Protein AF-A0A7C3APN3-F1 (afdb_monomer_lite)

Organism: NCBI:txid1969470

Radius of gyration: 17.03 Å; chains: 1; bounding box: 34×14×56 Å

Foldseek 3Di:
DPPCDPVNVVVLVVVLVCLLVVLQVVLLVVQVVVCVVVVDDSPSNVVSNVVSNVVSVVVSVVVVCVVVVPPPPD

Secondary structure (DSSP, 8-state):
-----HHHHHHHHHHHHHHHHHHHHHHHHHHHHHHHHHT--THHHHHHHHHHHHHHHHHHHHHHHHHHHT----

pLDDT: mean 79.11, std 11.28, range [51.34, 92.81]

InterPro domains:
  IPR032820 Putative F0F1-ATPase subunit, Ca2+/Mg2+ transporter [PF09527] (10-62)

Sequence (74 aa):
MRNLTIWQALAIASQMGFILASTVLVTLGIGYLLDSWLQTRPVFTLVGSLVGLAAGILGIARLARLIVRDRPRR

Structure (mmCIF, N/CA/C/O backbone):
data_AF-A0A7C3APN3-F1
#
_entry.id   AF-A0A7C3APN3-F1
#
loop_
_atom_site.group_PDB
_atom_site.id
_atom_site.type_symbol
_atom_site.label_atom_id
_atom_site.label_alt_id
_atom_site.label_comp_id
_atom_site.label_asym_id
_atom_site.label_entity_id
_atom_site.label_seq_id
_atom_site.pdbx_PDB_ins_code
_atom_site.Cartn_x
_atom_site.Cartn_y
_atom_site.Cartn_z
_atom_site.occupancy
_atom_site.B_iso_or_equiv
_atom_site.auth_seq_id
_atom_site.auth_comp_id
_atom_site.auth_asym_id
_atom_site.auth_atom_id
_atom_site.pdbx_PDB_model_num
ATOM 1 N N . MET A 1 1 ? 13.664 -8.962 -27.730 1.00 51.50 1 MET A N 1
ATOM 2 C CA . MET A 1 1 ? 13.358 -8.627 -26.320 1.00 51.50 1 MET A CA 1
ATOM 3 C C . MET A 1 1 ? 13.798 -7.183 -26.126 1.00 51.50 1 MET A C 1
ATOM 5 O O . MET A 1 1 ? 14.951 -6.910 -26.418 1.00 51.50 1 MET A O 1
ATOM 9 N N . ARG A 1 2 ? 12.905 -6.229 -25.806 1.00 52.66 2 ARG A N 1
ATOM 10 C CA . ARG A 1 2 ? 13.341 -4.837 -25.563 1.00 52.66 2 ARG A CA 1
ATOM 11 C C . ARG A 1 2 ? 14.344 -4.878 -24.405 1.00 52.66 2 ARG A C 1
ATOM 13 O O . ARG A 1 2 ? 13.992 -5.413 -23.358 1.00 52.66 2 ARG A O 1
ATOM 20 N N . ASN A 1 3 ? 15.565 -4.386 -24.617 1.00 57.75 3 ASN A N 1
ATOM 21 C CA . ASN A 1 3 ? 16.553 -4.206 -23.554 1.00 57.75 3 ASN A CA 1
ATOM 22 C C . ASN A 1 3 ? 15.973 -3.189 -22.570 1.00 57.75 3 ASN A C 1
ATOM 24 O O . ASN A 1 3 ? 16.099 -1.985 -22.778 1.00 57.75 3 ASN A O 1
ATOM 28 N N . LEU A 1 4 ? 15.265 -3.675 -21.549 1.00 69.25 4 LEU A N 1
ATOM 29 C CA . LEU A 1 4 ? 14.913 -2.871 -20.390 1.00 69.25 4 LEU A CA 1
ATOM 30 C C . LEU A 1 4 ? 16.243 -2.438 -19.794 1.00 69.25 4 LEU A C 1
ATOM 32 O O . LEU A 1 4 ? 17.019 -3.275 -19.330 1.00 69.25 4 LEU A O 1
ATOM 36 N N . THR A 1 5 ? 16.549 -1.148 -19.886 1.00 85.44 5 THR A N 1
ATOM 37 C CA . THR A 1 5 ? 17.750 -0.629 -19.243 1.00 85.44 5 THR A CA 1
ATOM 38 C C . THR A 1 5 ? 17.640 -0.923 -17.749 1.00 85.44 5 THR A C 1
ATOM 40 O O . THR A 1 5 ? 16.546 -0.910 -17.185 1.00 85.44 5 THR A O 1
ATOM 43 N N . ILE A 1 6 ? 18.761 -1.223 -17.093 1.00 85.38 6 ILE A N 1
ATOM 44 C CA . ILE A 1 6 ? 18.800 -1.577 -15.660 1.00 85.38 6 ILE A CA 1
ATOM 45 C C . ILE A 1 6 ? 18.030 -0.541 -14.819 1.00 85.38 6 ILE A C 1
ATOM 47 O O . ILE A 1 6 ? 17.297 -0.892 -13.898 1.00 85.38 6 ILE A O 1
ATOM 51 N N . TRP A 1 7 ? 18.097 0.728 -15.227 1.00 89.69 7 TRP A N 1
ATOM 52 C CA . TRP A 1 7 ? 17.331 1.840 -14.667 1.00 89.69 7 TRP A CA 1
ATOM 53 C C . TRP A 1 7 ? 15.809 1.691 -14.788 1.00 89.69 7 TRP A C 1
ATOM 55 O O . TRP A 1 7 ? 15.095 1.973 -13.830 1.00 89.69 7 TRP A O 1
ATOM 65 N N . GLN A 1 8 ? 15.292 1.218 -15.925 1.00 86.00 8 GLN A N 1
ATOM 66 C CA . GLN A 1 8 ? 13.861 0.945 -16.099 1.00 86.00 8 GLN A CA 1
ATOM 67 C C . GLN A 1 8 ? 13.405 -0.230 -15.235 1.00 86.00 8 GLN A C 1
ATOM 69 O O . GLN A 1 8 ? 12.346 -0.154 -14.618 1.00 86.00 8 GLN A O 1
ATOM 74 N N . ALA A 1 9 ? 14.203 -1.298 -15.154 1.00 84.50 9 ALA A N 1
ATOM 75 C CA . ALA A 1 9 ? 13.891 -2.434 -14.289 1.00 84.50 9 ALA A CA 1
ATOM 76 C C . ALA A 1 9 ? 13.835 -2.010 -12.813 1.00 84.50 9 ALA A C 1
ATOM 78 O O . ALA A 1 9 ? 12.895 -2.365 -12.101 1.00 84.50 9 ALA A O 1
ATOM 79 N N . LEU A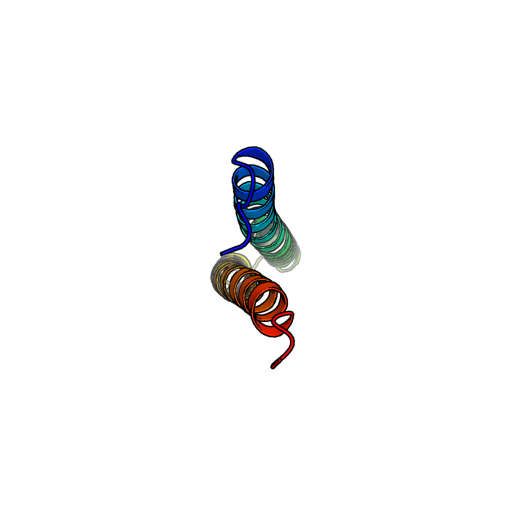 1 10 ? 14.791 -1.182 -12.382 1.00 90.56 10 LEU A N 1
ATOM 80 C CA . LEU A 1 10 ? 14.829 -0.629 -11.032 1.00 90.56 10 LEU A CA 1
ATOM 81 C C . LEU A 1 10 ? 13.632 0.288 -10.745 1.00 90.56 10 LEU A C 1
ATOM 83 O O . LEU A 1 1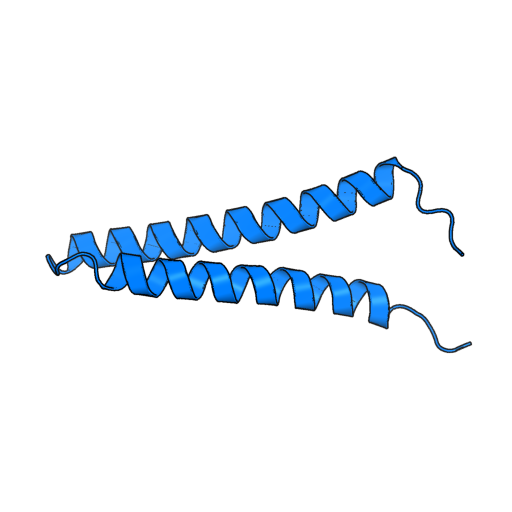0 ? 13.042 0.200 -9.668 1.00 90.56 10 LEU A O 1
ATOM 87 N N . ALA A 1 11 ? 13.240 1.129 -11.706 1.00 90.50 11 ALA A N 1
ATOM 88 C CA . ALA A 1 11 ? 12.074 1.999 -11.578 1.00 90.50 11 ALA A CA 1
ATOM 89 C C . ALA A 1 11 ? 10.775 1.190 -11.433 1.00 90.50 11 ALA A C 1
ATOM 91 O O . ALA A 1 11 ? 9.980 1.464 -10.536 1.00 90.50 11 ALA A O 1
ATOM 92 N N . ILE A 1 12 ? 10.587 0.149 -12.253 1.00 85.75 12 ILE A N 1
ATOM 93 C CA . ILE A 1 12 ? 9.405 -0.726 -12.194 1.00 85.75 12 ILE A CA 1
ATOM 94 C C . ILE A 1 12 ? 9.362 -1.489 -10.864 1.00 85.75 12 ILE A C 1
ATOM 96 O O . ILE A 1 12 ? 8.315 -1.538 -10.218 1.00 85.75 12 ILE A O 1
ATOM 100 N N . ALA A 1 13 ? 10.494 -2.046 -10.424 1.00 87.38 13 ALA A N 1
ATOM 101 C CA . ALA A 1 13 ? 10.584 -2.751 -9.147 1.00 87.38 13 ALA A CA 1
ATOM 102 C C . ALA A 1 13 ? 10.271 -1.822 -7.961 1.00 87.38 13 ALA A C 1
ATOM 104 O O . ALA A 1 13 ? 9.470 -2.167 -7.091 1.00 87.38 13 ALA A O 1
ATOM 105 N N . SER A 1 14 ? 10.837 -0.612 -7.966 1.00 92.56 14 SER A N 1
ATOM 106 C CA . SER A 1 14 ? 10.571 0.412 -6.949 1.00 92.56 14 SER A CA 1
ATOM 107 C C . SER A 1 14 ? 9.099 0.819 -6.927 1.00 92.56 14 SER A C 1
ATOM 109 O O . SER A 1 14 ? 8.506 0.913 -5.856 1.00 92.56 14 SER A O 1
ATOM 111 N N . GLN A 1 15 ? 8.482 1.002 -8.098 1.00 90.19 15 GLN A N 1
ATOM 112 C CA . GLN A 1 15 ? 7.069 1.353 -8.213 1.00 90.19 15 GLN A CA 1
ATOM 113 C C . GLN A 1 15 ? 6.159 0.254 -7.647 1.00 90.19 15 GLN A C 1
ATOM 115 O O . GLN A 1 15 ? 5.208 0.556 -6.928 1.00 90.19 15 GLN A O 1
ATOM 120 N N . MET A 1 16 ? 6.456 -1.019 -7.924 1.00 87.94 16 MET A N 1
ATOM 121 C CA . MET A 1 16 ? 5.717 -2.147 -7.347 1.00 87.94 16 MET A CA 1
ATOM 122 C C . MET A 1 16 ? 5.827 -2.173 -5.818 1.00 87.94 16 MET A C 1
ATOM 124 O O . MET A 1 16 ? 4.814 -2.341 -5.137 1.00 87.94 16 MET A O 1
ATOM 128 N N . GLY A 1 17 ? 7.032 -1.950 -5.282 1.00 88.44 17 GLY A N 1
ATOM 129 C CA . GLY A 1 17 ? 7.260 -1.843 -3.840 1.00 88.44 17 GLY A CA 1
ATOM 130 C C . GLY A 1 17 ? 6.489 -0.683 -3.210 1.00 88.44 17 GLY A C 1
ATOM 131 O O . GLY A 1 17 ? 5.813 -0.871 -2.200 1.00 88.44 17 GLY A O 1
ATOM 132 N N . PHE A 1 18 ? 6.511 0.492 -3.845 1.00 92.81 18 PHE A N 1
ATOM 133 C CA . PHE A 1 18 ? 5.763 1.664 -3.388 1.00 92.81 18 PHE A CA 1
ATOM 134 C C . PHE A 1 18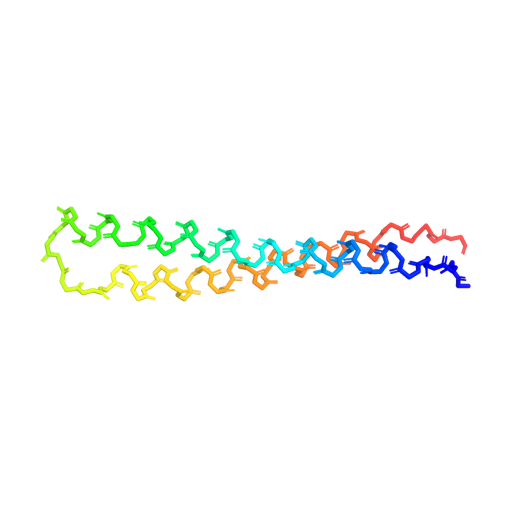 ? 4.261 1.406 -3.341 1.00 92.81 18 PHE A C 1
ATOM 136 O O . PHE A 1 18 ? 3.611 1.796 -2.380 1.00 92.81 18 PHE A O 1
ATOM 143 N N . ILE A 1 19 ? 3.717 0.719 -4.345 1.00 88.44 19 ILE A N 1
ATOM 144 C CA . ILE A 1 19 ? 2.282 0.438 -4.433 1.00 88.44 19 ILE A CA 1
ATOM 145 C C . ILE A 1 19 ? 1.848 -0.561 -3.364 1.00 88.44 19 ILE A C 1
ATOM 147 O O . ILE A 1 19 ? 0.792 -0.378 -2.758 1.00 88.44 19 ILE A O 1
ATOM 151 N N . LEU A 1 20 ? 2.667 -1.573 -3.064 1.00 88.00 20 LEU A N 1
ATOM 152 C CA . LEU A 1 20 ? 2.438 -2.428 -1.897 1.00 88.00 20 LEU A CA 1
ATOM 153 C C . LEU A 1 20 ? 2.461 -1.613 -0.603 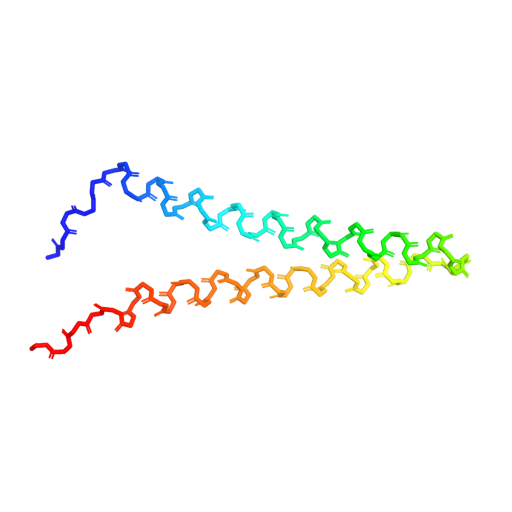1.00 88.00 20 LEU A C 1
ATOM 155 O O . LEU A 1 20 ? 1.500 -1.659 0.164 1.00 88.00 20 LEU A O 1
ATOM 159 N N . ALA A 1 21 ? 3.537 -0.856 -0.380 1.00 89.62 21 ALA A N 1
ATOM 160 C CA . ALA A 1 21 ? 3.751 -0.123 0.861 1.00 89.62 21 ALA A CA 1
ATOM 161 C C . ALA A 1 21 ? 2.646 0.912 1.105 1.00 89.62 21 ALA A C 1
ATOM 163 O O . ALA A 1 21 ? 2.061 0.935 2.185 1.00 89.62 21 ALA A O 1
ATOM 164 N N . SER A 1 22 ? 2.303 1.718 0.095 1.00 90.38 22 SER A N 1
ATOM 165 C CA . SER A 1 22 ? 1.268 2.748 0.196 1.00 90.38 22 SER A CA 1
ATOM 166 C C . SER A 1 22 ? -0.102 2.141 0.467 1.00 90.38 22 SER A C 1
ATOM 168 O O . SER A 1 22 ? -0.838 2.643 1.309 1.00 90.38 22 SER A O 1
ATOM 170 N N . THR A 1 23 ? -0.447 1.041 -0.206 1.00 86.50 23 THR A N 1
ATOM 171 C CA . THR A 1 23 ? -1.755 0.395 -0.028 1.00 86.50 23 THR A CA 1
ATOM 172 C C . THR A 1 23 ? -1.883 -0.198 1.371 1.00 86.50 23 THR A C 1
ATOM 174 O O . THR A 1 23 ? -2.898 0.002 2.039 1.00 86.50 23 THR A O 1
ATOM 177 N N . VAL A 1 24 ? -0.838 -0.876 1.852 1.00 87.25 24 VAL A N 1
ATOM 178 C CA . VAL A 1 24 ? -0.807 -1.448 3.203 1.00 87.25 24 VAL A CA 1
ATOM 179 C C . VAL A 1 24 ? -0.853 -0.346 4.264 1.00 87.25 24 VAL A C 1
ATOM 181 O O . VAL A 1 24 ? -1.683 -0.425 5.164 1.00 87.25 24 VAL A O 1
ATOM 184 N N . LEU A 1 25 ? -0.041 0.710 4.132 1.00 88.50 25 LEU A N 1
ATOM 185 C CA . LEU A 1 25 ? -0.012 1.847 5.063 1.00 88.50 25 LEU A CA 1
ATOM 186 C C . LEU A 1 25 ? -1.362 2.562 5.152 1.00 88.50 25 LEU A C 1
ATOM 188 O O . LEU A 1 25 ? -1.838 2.826 6.253 1.00 88.50 25 LEU A O 1
ATOM 192 N N . VAL A 1 26 ? -1.995 2.847 4.011 1.00 88.75 26 VAL A N 1
ATOM 193 C CA . VAL A 1 26 ? -3.301 3.520 3.978 1.00 88.75 26 VAL A CA 1
ATOM 194 C C . VAL A 1 26 ? -4.369 2.647 4.631 1.00 88.75 26 VAL A C 1
ATOM 196 O O . VAL A 1 26 ? -5.120 3.126 5.475 1.00 88.75 26 VAL A O 1
ATOM 199 N N . THR A 1 27 ? -4.418 1.355 4.299 1.00 83.06 27 THR A N 1
ATOM 200 C CA . THR A 1 27 ? -5.459 0.460 4.831 1.00 83.06 27 THR A CA 1
ATOM 201 C C . THR A 1 27 ? -5.270 0.187 6.326 1.00 83.06 27 THR A C 1
ATOM 203 O O . THR A 1 27 ? -6.245 0.185 7.075 1.00 83.06 27 THR A O 1
ATOM 206 N N . LEU A 1 28 ? -4.023 0.027 6.785 1.00 81.94 28 LEU A N 1
ATOM 207 C CA . LEU A 1 28 ? -3.693 -0.079 8.210 1.00 81.94 28 LEU A CA 1
ATOM 208 C C . LEU A 1 28 ? -4.023 1.206 8.969 1.00 81.94 28 LEU A C 1
ATOM 210 O O . LEU A 1 28 ? -4.618 1.136 10.039 1.00 81.94 28 LEU A O 1
ATOM 214 N N . GLY A 1 29 ? -3.667 2.371 8.419 1.00 84.06 29 GLY A N 1
ATOM 215 C CA . GLY A 1 29 ? -3.954 3.664 9.038 1.00 84.06 29 GLY A CA 1
ATOM 216 C C . GLY A 1 29 ? -5.454 3.907 9.197 1.00 84.06 29 GLY A C 1
ATOM 217 O O . GLY A 1 29 ? -5.899 4.330 10.262 1.00 84.06 29 GLY A O 1
ATOM 218 N N . ILE A 1 30 ? -6.243 3.564 8.174 1.00 82.06 30 ILE A N 1
ATOM 219 C CA . ILE A 1 30 ? -7.708 3.627 8.236 1.00 82.06 30 ILE A CA 1
ATOM 220 C C . ILE A 1 30 ? -8.250 2.635 9.273 1.00 82.06 30 ILE A C 1
ATOM 222 O O . ILE A 1 30 ? -9.087 3.019 10.084 1.00 82.06 30 ILE A O 1
ATOM 226 N N . GLY A 1 31 ? -7.7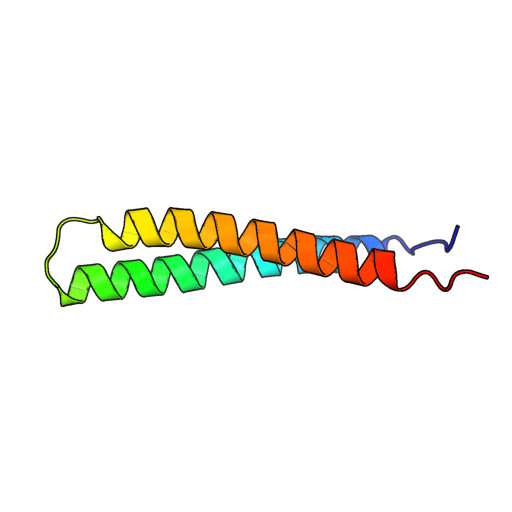65 1.388 9.291 1.00 78.81 31 GLY A N 1
ATOM 227 C CA . GLY A 1 31 ? -8.201 0.368 10.254 1.00 78.81 31 GLY A CA 1
ATOM 228 C C . GLY A 1 31 ? -7.906 0.746 11.709 1.00 78.81 31 GLY A C 1
ATOM 229 O O . GLY A 1 31 ? -8.770 0.589 12.568 1.00 78.81 31 GLY A O 1
ATOM 230 N N . TYR A 1 32 ? -6.728 1.323 11.961 1.00 76.44 32 TYR A N 1
ATOM 231 C CA . TYR A 1 32 ? -6.332 1.822 13.277 1.00 76.44 32 TYR A CA 1
ATOM 232 C C . TYR A 1 32 ? -7.188 3.008 13.727 1.00 76.44 32 TYR A C 1
ATOM 234 O O . TYR A 1 32 ? -7.644 3.048 14.869 1.00 76.44 32 TYR A O 1
ATOM 242 N N . LEU A 1 33 ? -7.445 3.965 12.828 1.00 79.19 33 LEU A N 1
ATOM 243 C CA . LEU A 1 33 ? -8.292 5.114 13.140 1.00 79.19 33 LEU A CA 1
ATOM 244 C C . LEU A 1 33 ? -9.729 4.673 13.450 1.00 79.19 33 LEU A C 1
ATOM 246 O O . LEU A 1 33 ? -10.345 5.210 14.366 1.00 79.19 33 LEU A O 1
ATOM 250 N N . LEU A 1 34 ? -10.238 3.666 12.735 1.00 76.38 34 LEU A N 1
ATOM 251 C CA . LEU A 1 34 ? -11.573 3.113 12.957 1.00 76.38 34 LEU A CA 1
ATOM 252 C C . LEU A 1 34 ? -11.679 2.373 14.301 1.00 76.38 34 LEU A C 1
ATOM 254 O O . LEU A 1 34 ? -12.633 2.601 15.042 1.00 76.38 34 LEU A O 1
ATOM 258 N N . ASP A 1 35 ? -10.680 1.556 14.657 1.00 69.12 35 ASP A N 1
ATOM 259 C CA . ASP A 1 35 ? -10.619 0.893 15.971 1.00 69.12 35 ASP A CA 1
ATOM 260 C C . ASP A 1 35 ? -10.516 1.915 17.117 1.00 69.12 35 ASP A C 1
ATOM 262 O O . ASP A 1 35 ? -11.197 1.782 18.136 1.00 69.12 35 ASP A O 1
ATOM 266 N N . SER A 1 36 ? -9.723 2.979 16.931 1.00 69.75 36 SER A N 1
ATOM 267 C CA . SER A 1 36 ? -9.608 4.092 17.882 1.00 69.75 36 SER A CA 1
ATOM 268 C C . SER A 1 36 ? -10.924 4.848 18.073 1.00 69.75 36 SER A C 1
ATOM 270 O O . SER A 1 36 ? -11.146 5.390 19.155 1.00 69.75 36 SER A O 1
ATOM 272 N N . TRP A 1 37 ? -11.766 4.930 17.042 1.00 75.81 37 TRP A N 1
ATOM 273 C CA . TRP A 1 37 ? -13.027 5.671 17.093 1.00 75.81 37 TRP A CA 1
ATOM 274 C C . TRP A 1 37 ? -14.168 4.843 17.700 1.00 75.81 37 TRP A C 1
ATOM 276 O O . TRP A 1 37 ? -15.031 5.401 18.371 1.00 75.81 37 TRP A O 1
ATOM 286 N N . LEU A 1 38 ? -14.159 3.516 17.516 1.00 70.19 38 LEU A N 1
ATOM 287 C CA . LEU A 1 38 ? -15.198 2.613 18.033 1.00 70.19 38 LEU A CA 1
ATOM 288 C C . LEU A 1 38 ? -14.895 2.002 19.416 1.00 70.19 38 LEU A C 1
ATOM 290 O O . LEU A 1 38 ? -15.752 1.304 19.955 1.00 70.19 38 LEU A O 1
ATOM 294 N N . GLN A 1 39 ? -13.701 2.218 19.991 1.00 63.94 39 GLN A N 1
ATOM 295 C CA . GLN A 1 39 ? -13.225 1.534 21.214 1.00 63.94 39 GLN A CA 1
ATOM 296 C C . GLN A 1 39 ? -13.332 -0.007 21.148 1.00 63.94 39 GLN A C 1
ATOM 298 O O . GLN A 1 39 ? -13.294 -0.699 22.170 1.00 63.94 39 GLN A O 1
ATOM 303 N N . THR A 1 40 ? -13.459 -0.576 19.949 1.00 56.50 40 THR A N 1
ATOM 304 C CA . THR A 1 40 ? -13.467 -2.019 19.736 1.00 56.50 40 THR A CA 1
ATOM 305 C C . THR A 1 40 ? -12.050 -2.568 19.857 1.00 56.50 40 THR A C 1
ATOM 307 O O . THR A 1 40 ? -11.073 -1.932 19.467 1.00 56.50 40 THR A O 1
ATOM 310 N N . ARG A 1 41 ? -11.932 -3.789 20.401 1.00 61.09 41 ARG A N 1
ATOM 311 C CA . ARG A 1 41 ? -10.716 -4.623 20.319 1.00 61.09 41 ARG A CA 1
ATOM 312 C C . ARG A 1 41 ? -10.156 -4.587 18.884 1.00 61.09 41 ARG A C 1
ATOM 314 O O . ARG A 1 41 ? -10.975 -4.415 17.987 1.00 61.09 41 ARG A O 1
ATOM 321 N N . PRO A 1 42 ? -8.841 -4.799 18.653 1.00 71.31 42 PRO A N 1
ATOM 322 C CA . PRO A 1 42 ? -8.136 -4.484 17.398 1.00 71.31 42 PRO A CA 1
ATOM 323 C C . PRO A 1 42 ? -8.528 -5.396 16.218 1.00 71.31 42 PRO A C 1
ATOM 325 O O . PRO A 1 42 ? -7.713 -6.124 15.656 1.00 71.31 42 PRO A O 1
ATOM 328 N N . VAL A 1 43 ? -9.812 -5.418 15.879 1.00 74.50 43 VAL A N 1
ATOM 329 C CA . VAL A 1 43 ? -10.445 -6.303 14.908 1.00 74.50 43 VAL A CA 1
ATOM 330 C C . VAL A 1 43 ? -10.492 -5.598 13.559 1.00 74.50 43 VAL A C 1
ATOM 332 O O . VAL A 1 43 ? -10.170 -6.234 12.556 1.00 74.50 43 VAL A O 1
ATOM 335 N N . PHE A 1 44 ? -10.793 -4.292 13.503 1.00 72.19 44 PHE A N 1
ATOM 336 C CA . PHE A 1 44 ? -10.757 -3.558 12.233 1.00 72.19 44 PHE A CA 1
ATOM 337 C C . PHE A 1 44 ? -9.333 -3.338 11.737 1.00 72.19 44 PHE A C 1
ATOM 339 O O . PHE A 1 44 ? -9.105 -3.387 10.532 1.00 72.19 44 PHE A O 1
ATOM 346 N N . THR A 1 45 ? -8.356 -3.191 12.628 1.00 74.62 45 THR A N 1
ATOM 347 C CA . THR A 1 45 ? -6.937 -3.156 12.261 1.00 74.62 45 THR A CA 1
ATOM 348 C C . THR A 1 45 ? -6.494 -4.511 11.711 1.00 74.62 45 THR A C 1
ATOM 350 O O . THR A 1 45 ? -5.789 -4.564 10.705 1.00 74.62 45 THR A O 1
ATOM 353 N N . LEU A 1 46 ? -6.954 -5.624 12.299 1.00 80.81 46 LEU A N 1
ATOM 354 C CA . LEU A 1 46 ? -6.622 -6.971 11.826 1.00 80.81 46 LEU A CA 1
ATOM 355 C C . LEU A 1 46 ? -7.244 -7.256 10.451 1.00 80.81 46 LEU A C 1
ATOM 357 O O . LEU A 1 46 ? -6.543 -7.668 9.528 1.00 80.81 46 LEU A O 1
ATOM 361 N N . VAL A 1 47 ? -8.534 -6.966 10.273 1.00 83.31 47 VAL A N 1
ATOM 362 C CA . VAL A 1 47 ? -9.219 -7.112 8.978 1.00 83.31 47 VAL A CA 1
ATOM 363 C C . VAL A 1 47 ? -8.643 -6.136 7.950 1.00 83.31 47 VAL A C 1
ATOM 365 O O . VAL A 1 47 ? -8.347 -6.536 6.828 1.00 83.31 47 VAL A O 1
ATOM 368 N N . GLY A 1 48 ? -8.396 -4.884 8.336 1.00 79.75 48 GLY A N 1
ATOM 369 C CA . GLY A 1 48 ? -7.760 -3.868 7.500 1.00 79.75 48 GLY A CA 1
ATOM 370 C C . GLY A 1 48 ? -6.351 -4.262 7.057 1.00 79.75 48 GLY A C 1
ATOM 371 O O . GLY A 1 48 ? -5.988 -4.026 5.910 1.00 79.75 48 GLY A O 1
ATOM 372 N N . SER A 1 49 ? -5.580 -4.945 7.907 1.00 78.75 49 SER A N 1
ATOM 373 C CA . SER A 1 49 ? -4.259 -5.471 7.541 1.00 78.75 49 SER A CA 1
ATOM 374 C C . SER A 1 49 ? -4.347 -6.563 6.470 1.00 78.75 49 SER A C 1
ATOM 376 O O . SER A 1 49 ? -3.612 -6.518 5.482 1.00 78.75 49 SER A O 1
ATOM 378 N N . LEU A 1 50 ? -5.300 -7.494 6.610 1.00 86.00 50 LEU A N 1
ATOM 379 C CA . LEU A 1 50 ? -5.550 -8.558 5.635 1.00 86.00 50 LEU A CA 1
ATOM 380 C C . LEU A 1 50 ? -6.051 -7.988 4.306 1.00 86.00 50 LEU A C 1
ATOM 382 O O . LEU A 1 50 ? -5.583 -8.389 3.239 1.00 86.00 50 LEU A O 1
ATOM 386 N N . VAL A 1 51 ? -6.960 -7.013 4.366 1.00 85.50 51 VAL A N 1
ATOM 387 C CA . VAL A 1 51 ? -7.466 -6.303 3.187 1.00 85.50 51 VAL A CA 1
ATOM 388 C C . VAL A 1 51 ? -6.350 -5.503 2.518 1.00 85.50 51 VAL A C 1
ATOM 390 O O . VAL A 1 51 ? -6.232 -5.556 1.298 1.00 85.50 51 VAL A O 1
ATOM 393 N N . GLY A 1 52 ? -5.495 -4.822 3.281 1.00 84.38 52 GLY A N 1
ATOM 394 C CA . GLY A 1 52 ? -4.358 -4.062 2.759 1.00 84.38 52 GLY A CA 1
ATOM 395 C C . GLY A 1 52 ? -3.343 -4.952 2.042 1.00 84.38 52 GLY A C 1
ATOM 396 O O . GLY A 1 52 ? -2.898 -4.620 0.942 1.00 84.38 52 GLY A O 1
ATOM 397 N N . LEU A 1 53 ? -3.040 -6.121 2.614 1.00 85.88 53 LEU A N 1
ATOM 398 C CA . LEU A 1 53 ? -2.213 -7.149 1.975 1.00 85.88 53 LEU A CA 1
ATOM 399 C C . LEU A 1 53 ? -2.839 -7.646 0.668 1.00 85.88 53 LEU A C 1
ATOM 401 O O . LEU A 1 53 ? -2.180 -7.645 -0.374 1.00 85.88 53 LEU A O 1
ATOM 405 N N . ALA A 1 54 ? -4.121 -8.021 0.697 1.00 88.38 54 ALA A N 1
ATOM 406 C CA . ALA A 1 54 ? -4.833 -8.492 -0.488 1.00 88.38 54 ALA A CA 1
ATOM 407 C C . ALA A 1 54 ? -4.892 -7.415 -1.585 1.00 88.38 54 ALA A C 1
ATOM 409 O O . ALA A 1 54 ? -4.594 -7.688 -2.749 1.00 88.38 54 ALA A O 1
ATOM 410 N N . ALA A 1 55 ? -5.217 -6.174 -1.220 1.00 85.81 55 ALA A N 1
ATOM 411 C CA . ALA A 1 55 ? -5.287 -5.040 -2.132 1.00 85.81 55 ALA A CA 1
ATOM 412 C C . ALA A 1 55 ? -3.920 -4.715 -2.748 1.00 85.81 55 ALA A C 1
ATOM 414 O O . ALA A 1 55 ? -3.837 -4.471 -3.952 1.00 85.81 55 ALA A O 1
ATOM 415 N N . GLY A 1 56 ? -2.843 -4.778 -1.964 1.00 85.06 56 GLY A N 1
ATOM 416 C CA . GLY A 1 56 ? -1.484 -4.565 -2.449 1.00 85.06 56 GLY A CA 1
ATOM 417 C C . GLY A 1 56 ? -1.035 -5.627 -3.462 1.00 85.06 56 GLY A C 1
ATOM 418 O O . GLY A 1 56 ? -0.535 -5.285 -4.537 1.00 85.06 56 GLY A O 1
ATOM 419 N N . ILE A 1 57 ? -1.297 -6.911 -3.181 1.00 88.31 57 ILE A N 1
ATOM 420 C CA . ILE A 1 57 ? -1.021 -8.018 -4.116 1.00 88.31 57 ILE A CA 1
ATOM 421 C C . ILE A 1 57 ? -1.828 -7.844 -5.411 1.00 88.31 57 ILE A C 1
ATOM 423 O O . ILE A 1 57 ? -1.287 -7.974 -6.513 1.00 88.31 57 ILE A O 1
ATOM 427 N N . LEU A 1 58 ? -3.115 -7.500 -5.302 1.00 88.75 58 LEU A N 1
ATOM 428 C CA . LEU A 1 58 ? -3.971 -7.227 -6.458 1.00 88.75 58 LEU A CA 1
ATOM 429 C C . LEU A 1 58 ? -3.496 -6.005 -7.258 1.00 88.75 58 LEU A C 1
ATOM 431 O O . LEU A 1 58 ? -3.577 -6.019 -8.488 1.00 88.75 58 LEU A O 1
ATOM 435 N N . GLY A 1 59 ? -2.980 -4.972 -6.589 1.00 85.44 59 GLY A N 1
ATOM 436 C CA . GLY A 1 59 ? -2.393 -3.785 -7.207 1.00 85.44 59 GLY A CA 1
ATOM 437 C C . GLY A 1 59 ? -1.185 -4.132 -8.073 1.00 85.44 59 GLY A C 1
ATOM 438 O O . GLY A 1 59 ? -1.162 -3.795 -9.259 1.00 85.44 59 GLY A O 1
ATOM 439 N N . ILE A 1 60 ? -0.236 -4.900 -7.525 1.00 86.88 60 ILE A N 1
ATOM 440 C CA . ILE A 1 60 ? 0.907 -5.424 -8.290 1.00 86.88 60 ILE A CA 1
ATOM 441 C C . ILE A 1 60 ? 0.436 -6.284 -9.458 1.00 86.88 60 ILE A C 1
ATOM 443 O O . ILE A 1 60 ? 0.895 -6.091 -10.583 1.00 86.88 60 ILE A O 1
ATOM 447 N N . ALA A 1 61 ? -0.505 -7.203 -9.229 1.00 85.56 61 ALA A N 1
ATOM 448 C CA . ALA A 1 61 ? -1.022 -8.063 -10.287 1.00 85.56 61 ALA A CA 1
ATOM 449 C C . ALA A 1 61 ? -1.684 -7.254 -11.417 1.00 85.56 61 ALA A C 1
ATOM 451 O O . ALA A 1 61 ? -1.523 -7.595 -12.589 1.00 85.56 61 ALA A O 1
ATOM 452 N N . ARG A 1 62 ? -2.397 -6.164 -11.100 1.00 86.56 62 ARG A N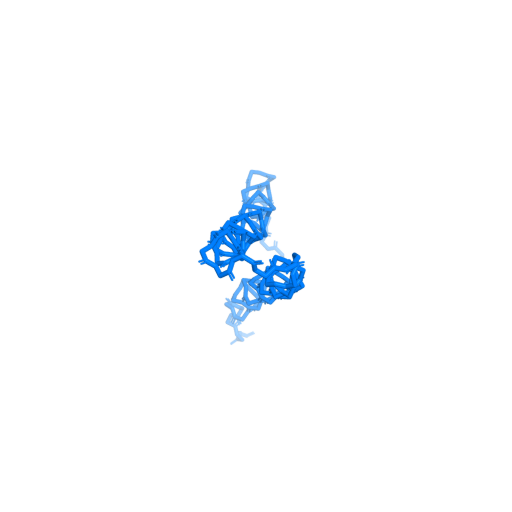 1
ATOM 453 C CA . ARG A 1 62 ? -2.968 -5.249 -12.103 1.00 86.56 62 ARG A CA 1
ATOM 454 C C . ARG A 1 62 ? -1.886 -4.534 -12.905 1.00 86.56 62 ARG A C 1
ATOM 456 O O . ARG A 1 62 ? -1.988 -4.514 -14.128 1.00 86.56 62 ARG A O 1
ATOM 463 N N . LEU A 1 63 ? -0.851 -4.004 -12.255 1.00 85.00 63 LEU A N 1
ATOM 464 C CA . LEU A 1 63 ? 0.271 -3.345 -12.940 1.00 85.00 63 LEU A CA 1
ATOM 465 C C . LEU A 1 63 ? 1.031 -4.309 -13.840 1.00 85.00 63 LEU A C 1
ATOM 467 O O . LEU A 1 63 ? 1.290 -3.998 -14.997 1.00 85.00 63 LEU A O 1
ATOM 471 N N . ALA A 1 64 ? 1.330 -5.505 -13.335 1.00 84.69 64 ALA A N 1
ATOM 472 C CA . ALA A 1 64 ? 1.985 -6.545 -14.112 1.00 84.69 64 ALA A CA 1
ATOM 473 C C . ALA A 1 64 ? 1.152 -6.908 -15.350 1.00 84.69 64 ALA A C 1
ATOM 475 O O . ALA A 1 64 ? 1.682 -6.978 -16.456 1.00 84.69 64 ALA A O 1
ATOM 476 N N . ARG A 1 65 ? -0.170 -7.064 -15.196 1.00 83.50 65 ARG A N 1
ATOM 477 C CA . ARG A 1 65 ? -1.076 -7.309 -16.327 1.00 83.50 65 ARG A CA 1
ATOM 478 C C . ARG A 1 65 ? -1.122 -6.139 -17.304 1.00 83.50 65 ARG A C 1
ATOM 480 O O . ARG A 1 65 ? -1.162 -6.401 -18.497 1.00 83.50 65 ARG A O 1
ATOM 487 N N . LEU A 1 66 ? -1.111 -4.891 -16.838 1.00 82.06 66 LEU A N 1
ATOM 488 C CA . LEU A 1 66 ? -1.066 -3.707 -17.706 1.00 82.06 66 LEU A CA 1
ATOM 489 C C . LEU A 1 66 ? 0.208 -3.705 -18.560 1.00 82.06 66 LEU A C 1
ATOM 491 O O . LEU A 1 66 ? 0.119 -3.635 -19.782 1.00 82.06 66 LEU A O 1
ATOM 495 N N . ILE A 1 67 ? 1.368 -3.915 -17.934 1.00 77.62 67 ILE A N 1
ATOM 496 C CA . ILE A 1 67 ? 2.670 -3.983 -18.616 1.00 77.62 67 ILE A CA 1
ATOM 497 C C . ILE A 1 67 ? 2.714 -5.143 -19.628 1.00 77.62 67 ILE A C 1
ATOM 499 O O . ILE A 1 67 ? 3.283 -5.013 -20.711 1.00 77.62 67 ILE A O 1
ATOM 503 N N . VAL A 1 68 ? 2.115 -6.291 -19.295 1.00 74.94 68 VAL A N 1
ATOM 504 C CA . VAL A 1 68 ? 2.073 -7.469 -20.180 1.00 74.94 68 VAL A CA 1
ATOM 505 C C . VAL A 1 68 ? 1.071 -7.299 -21.327 1.00 74.94 68 VAL A C 1
ATOM 507 O O . VAL A 1 68 ? 1.339 -7.749 -22.441 1.00 74.94 68 VAL A O 1
ATOM 510 N N . ARG A 1 69 ? -0.082 -6.667 -21.080 1.00 67.25 69 ARG A N 1
ATOM 511 C CA . ARG A 1 69 ? -1.168 -6.510 -22.061 1.00 67.25 69 ARG A CA 1
ATOM 512 C C . ARG A 1 69 ? -0.844 -5.479 -23.143 1.00 67.25 69 ARG A C 1
ATOM 514 O O . ARG A 1 69 ? -1.375 -5.596 -24.240 1.00 67.25 69 ARG A O 1
ATOM 521 N N . ASP A 1 70 ? 0.097 -4.577 -22.878 1.00 61.25 70 ASP A N 1
ATOM 522 C CA . ASP A 1 70 ? 0.672 -3.642 -23.854 1.00 61.25 70 ASP A CA 1
ATOM 523 C C . ASP A 1 70 ? 1.619 -4.293 -24.878 1.00 61.25 70 ASP A C 1
ATOM 525 O O . ASP A 1 70 ? 2.318 -3.600 -25.617 1.00 61.25 70 ASP A O 1
ATOM 529 N N . ARG A 1 71 ? 1.662 -5.629 -24.969 1.00 56.47 71 ARG A N 1
ATOM 530 C CA . ARG A 1 71 ? 2.256 -6.305 -26.126 1.00 56.47 71 ARG A CA 1
ATOM 531 C C . ARG A 1 71 ? 1.257 -6.272 -27.285 1.00 56.47 71 ARG A C 1
ATOM 533 O O . ARG A 1 71 ? 0.307 -7.059 -27.268 1.00 56.47 71 ARG A O 1
ATOM 540 N N . PRO A 1 72 ? 1.460 -5.424 -28.315 1.00 52.19 72 PRO A N 1
ATOM 541 C CA . PRO A 1 72 ? 0.643 -5.493 -29.511 1.00 52.19 72 PRO A CA 1
ATOM 542 C C . PRO A 1 72 ? 0.912 -6.863 -30.126 1.00 52.19 72 PRO A C 1
ATOM 544 O O . PRO A 1 72 ? 2.068 -7.202 -30.395 1.00 52.19 72 PRO A O 1
ATOM 547 N N . ARG A 1 73 ? -0.145 -7.659 -30.303 1.00 56.22 73 ARG A N 1
ATOM 548 C CA . ARG A 1 73 ? -0.125 -8.821 -31.194 1.00 56.22 73 ARG A CA 1
ATOM 549 C C . ARG A 1 73 ? 0.223 -8.285 -32.588 1.00 56.22 73 ARG A C 1
ATOM 551 O O . ARG A 1 73 ? -0.648 -7.737 -33.255 1.00 56.22 73 ARG A O 1
ATOM 558 N N . ARG A 1 74 ? 1.500 -8.325 -32.955 1.00 51.34 74 ARG A N 1
ATOM 559 C CA . ARG A 1 74 ? 1.955 -8.236 -34.341 1.00 51.34 74 ARG A CA 1
ATOM 560 C C . ARG A 1 74 ? 2.328 -9.633 -34.786 1.00 51.34 74 ARG A C 1
ATOM 562 O O . ARG A 1 74 ? 2.951 -10.334 -33.957 1.00 51.34 74 ARG A O 1
#